Protein AF-A0A6S8Z8V6-F1 (afdb_monomer_lite)

Organism: NCBI:txid49249

Secondary structure (DSSP, 8-state):
-HHHHHHHS----EEE-SHHHHHHHHHHHHHTTSPPEEEEE---SS--HHHHHHHHHTBTTBEEEEE---GGGHHHHHHTT--SSSEEEEEEE--STT-TTSEEEEE--SSS--HHHHHHHHHHHS-SS---PPPPS-SHHHHHHHHHHHHHHTTS--

Foldseek 3Di:
DVVVVLVPQDAQEAEDQAPVSVVVLQVVCVQQVQAKEKEWEAQDPDDGSLNSVVCVVQPQFHHHYYYYPDPRCVVVCVVLVNDDPGWMKIWGADPDPPRGRPTDIDTDPDDDDDNVSCCVVVVVRTHPDGGDPPPDPPPVVVVVVVVVVVVVVVVPPD

Structure (mmCIF, N/CA/C/O backbone):
data_AF-A0A6S8Z8V6-F1
#
_entry.id   AF-A0A6S8Z8V6-F1
#
loop_
_atom_site.group_PDB
_atom_site.id
_atom_site.type_symbol
_atom_site.label_atom_id
_atom_site.label_alt_id
_atom_site.label_comp_id
_atom_site.label_asym_id
_atom_site.label_entity_id
_atom_site.label_seq_id
_atom_site.pdbx_PDB_ins_code
_atom_site.Cartn_x
_atom_site.Cartn_y
_atom_site.Cartn_z
_atom_site.occupancy
_atom_site.B_iso_or_equiv
_atom_site.auth_seq_id
_atom_site.auth_comp_id
_atom_site.auth_asym_id
_atom_site.auth_atom_id
_atom_site.pdbx_PDB_model_num
ATOM 1 N N . MET A 1 1 ? 5.265 -11.813 24.047 1.00 72.31 1 MET A N 1
ATOM 2 C CA . MET A 1 1 ? 6.311 -11.996 23.014 1.00 72.31 1 MET A CA 1
ATOM 3 C C . MET A 1 1 ? 5.856 -11.583 21.608 1.00 72.31 1 MET A C 1
ATOM 5 O O . MET A 1 1 ? 6.545 -10.786 20.994 1.00 72.31 1 MET A O 1
ATOM 9 N N . LYS A 1 2 ? 4.682 -12.016 21.110 1.00 82.50 2 LYS A N 1
ATOM 10 C CA . LYS A 1 2 ? 4.209 -11.702 19.740 1.00 82.50 2 LYS A CA 1
ATOM 11 C C . LYS A 1 2 ? 4.164 -10.204 19.367 1.00 82.50 2 LYS A C 1
ATOM 13 O O . LYS A 1 2 ? 4.670 -9.834 18.319 1.00 82.50 2 LYS A O 1
ATOM 18 N N . ARG A 1 3 ? 3.611 -9.337 20.230 1.00 83.12 3 ARG A N 1
ATOM 19 C CA . ARG A 1 3 ? 3.516 -7.882 19.960 1.00 83.12 3 ARG A CA 1
ATOM 20 C C . ARG A 1 3 ? 4.878 -7.207 19.777 1.00 83.12 3 ARG A C 1
ATOM 22 O O . ARG A 1 3 ? 5.010 -6.354 18.915 1.00 83.12 3 ARG A O 1
ATOM 29 N N . PHE A 1 4 ? 5.871 -7.625 20.560 1.00 89.25 4 PHE A N 1
ATOM 30 C CA . PHE A 1 4 ? 7.230 -7.097 20.464 1.00 89.25 4 PHE A CA 1
ATOM 31 C C . PHE A 1 4 ? 7.830 -7.382 19.082 1.00 89.25 4 PHE A C 1
ATOM 33 O O . PHE A 1 4 ? 8.339 -6.479 18.433 1.00 89.25 4 PHE A O 1
ATOM 40 N N . LEU A 1 5 ? 7.680 -8.615 18.587 1.00 87.81 5 LEU A N 1
ATOM 41 C CA . LEU A 1 5 ? 8.146 -8.989 17.249 1.00 87.81 5 LEU A CA 1
ATOM 42 C C . LEU A 1 5 ? 7.403 -8.222 16.146 1.00 87.81 5 LEU A C 1
ATOM 44 O O . LEU A 1 5 ? 8.035 -7.738 15.213 1.00 87.81 5 LEU A O 1
ATOM 48 N N . ASP A 1 6 ? 6.082 -8.056 16.280 1.00 87.00 6 ASP A N 1
ATOM 49 C CA . ASP A 1 6 ? 5.261 -7.296 15.326 1.00 87.00 6 ASP A CA 1
ATOM 50 C C . ASP A 1 6 ? 5.710 -5.817 15.217 1.00 87.00 6 ASP A C 1
ATOM 52 O O . ASP A 1 6 ? 5.606 -5.204 14.151 1.00 87.00 6 ASP A O 1
ATOM 56 N N . GLU A 1 7 ? 6.219 -5.224 16.301 1.00 88.62 7 GLU A N 1
ATOM 57 C CA . GLU A 1 7 ? 6.737 -3.848 16.329 1.00 88.62 7 GLU A CA 1
ATOM 58 C C . GLU A 1 7 ? 8.132 -3.721 15.710 1.00 88.62 7 GLU A C 1
ATOM 60 O O . GLU A 1 7 ? 8.395 -2.723 15.045 1.00 88.62 7 GLU A O 1
ATOM 65 N N . GLN A 1 8 ? 8.976 -4.747 15.845 1.00 92.06 8 GLN A N 1
ATOM 66 C CA . GLN A 1 8 ? 10.317 -4.787 15.248 1.00 92.06 8 GLN A CA 1
ATOM 67 C C . GLN A 1 8 ? 10.313 -5.098 13.742 1.00 92.06 8 GLN A C 1
ATOM 69 O O . GLN A 1 8 ? 11.349 -4.997 13.088 1.00 92.06 8 GLN A O 1
ATOM 74 N N . MET A 1 9 ? 9.164 -5.472 13.167 1.00 92.69 9 MET A N 1
ATOM 75 C CA . MET A 1 9 ? 9.061 -5.681 11.724 1.00 92.69 9 MET A CA 1
ATOM 76 C C . MET A 1 9 ? 9.307 -4.371 10.961 1.00 92.69 9 MET A C 1
ATOM 78 O O . MET A 1 9 ? 8.619 -3.378 11.237 1.00 92.69 9 MET A O 1
ATOM 82 N N . PRO A 1 10 ? 10.200 -4.373 9.953 1.00 93.69 10 PRO A N 1
ATOM 83 C CA . PRO A 1 10 ? 10.376 -3.218 9.090 1.00 93.69 10 PRO A CA 1
ATOM 84 C C . PRO A 1 10 ? 9.069 -2.894 8.361 1.00 93.69 10 PRO A C 1
ATOM 86 O O . PRO A 1 10 ? 8.268 -3.773 8.034 1.00 93.69 10 PRO A O 1
ATOM 89 N N . SER A 1 11 ? 8.856 -1.606 8.115 1.00 92.81 11 SER A N 1
ATOM 90 C CA . SER A 1 11 ? 7.707 -1.093 7.379 1.00 92.81 11 SER A CA 1
ATOM 91 C C . SER A 1 11 ? 8.194 -0.094 6.343 1.00 92.81 11 SER A C 1
ATOM 93 O O . SER A 1 11 ? 8.925 0.838 6.676 1.00 92.81 11 SER A O 1
ATOM 95 N N . PHE A 1 12 ? 7.771 -0.282 5.096 1.00 95.88 12 PHE A N 1
ATOM 96 C CA . PHE A 1 12 ? 8.029 0.648 3.991 1.00 95.88 12 PHE A CA 1
ATOM 97 C C . PHE A 1 12 ? 6.733 1.308 3.510 1.00 95.88 12 PHE A C 1
ATOM 99 O O . PHE A 1 12 ? 6.598 1.649 2.339 1.00 95.88 12 PHE A O 1
ATOM 106 N N . ILE A 1 13 ? 5.767 1.425 4.420 1.00 96.56 13 ILE A N 1
ATOM 107 C CA . ILE A 1 13 ? 4.417 1.910 4.148 1.00 96.56 13 ILE A CA 1
ATOM 108 C C . ILE A 1 13 ? 4.360 3.392 4.470 1.00 96.56 13 ILE A C 1
ATOM 110 O O . ILE A 1 13 ? 4.781 3.815 5.548 1.00 96.56 13 ILE A O 1
ATOM 114 N N . GLU A 1 14 ? 3.802 4.168 3.553 1.00 96.38 14 GLU A N 1
ATOM 115 C CA . GLU A 1 14 ? 3.521 5.581 3.784 1.00 96.38 14 GLU A CA 1
ATOM 116 C C . GLU A 1 14 ? 2.093 5.781 4.285 1.00 96.38 14 GLU A C 1
ATOM 118 O O . GLU A 1 14 ? 1.214 4.951 4.075 1.00 96.38 14 GLU A O 1
ATOM 123 N N . THR A 1 15 ? 1.840 6.884 4.978 1.00 96.75 15 THR A N 1
ATOM 124 C CA . THR A 1 15 ? 0.486 7.252 5.400 1.00 96.75 15 THR A CA 1
ATOM 125 C C . THR A 1 15 ? 0.078 8.522 4.684 1.00 96.75 15 THR A C 1
ATOM 127 O O . THR A 1 15 ? 0.758 9.535 4.817 1.00 96.75 15 THR A O 1
ATOM 130 N N . ILE A 1 16 ? -1.054 8.483 3.987 1.00 97.44 16 ILE A N 1
ATOM 131 C CA . ILE A 1 16 ? -1.615 9.652 3.309 1.00 97.44 16 ILE A CA 1
ATOM 132 C C . ILE A 1 16 ? -2.538 10.395 4.279 1.00 97.44 16 ILE A C 1
ATOM 134 O O . ILE A 1 16 ? -3.479 9.806 4.822 1.00 97.44 16 ILE A O 1
ATOM 138 N N . ARG A 1 17 ? -2.271 11.685 4.520 1.00 95.38 17 ARG A N 1
ATOM 139 C CA . ARG A 1 17 ? -3.066 12.541 5.423 1.00 95.38 17 ARG A CA 1
ATOM 140 C C . ARG A 1 17 ? -3.813 13.665 4.703 1.00 95.38 17 ARG A C 1
ATOM 142 O O . ARG A 1 17 ? -4.454 14.487 5.362 1.00 95.38 17 ARG A O 1
ATOM 149 N N . GLY A 1 18 ? -3.756 13.692 3.376 1.00 95.06 18 GLY A N 1
ATOM 150 C CA . GLY A 1 18 ? -4.520 14.598 2.532 1.00 95.06 18 GLY A CA 1
ATOM 151 C C . GLY A 1 18 ? -4.064 14.541 1.078 1.00 95.06 18 GLY A C 1
ATOM 152 O O . GLY A 1 18 ? -3.164 13.782 0.713 1.00 95.06 18 GLY A O 1
ATOM 153 N N . THR A 1 19 ? -4.684 15.360 0.233 1.00 94.62 19 THR A N 1
ATOM 154 C CA . THR A 1 19 ? -4.439 15.370 -1.219 1.00 94.62 19 THR A CA 1
ATOM 155 C C . THR A 1 19 ? -2.994 15.713 -1.581 1.00 94.62 19 THR A C 1
ATOM 157 O O . THR A 1 19 ? -2.430 15.100 -2.481 1.00 94.62 19 THR A O 1
ATOM 160 N N . LYS A 1 20 ? -2.350 16.613 -0.830 1.00 96.19 20 LYS A N 1
ATOM 161 C CA . LYS A 1 20 ? -0.925 16.954 -1.006 1.00 96.19 20 LYS A CA 1
ATOM 162 C C . LYS A 1 20 ? 0.004 15.750 -0.820 1.00 96.19 20 LYS A C 1
ATOM 164 O O . LYS A 1 20 ? 0.950 15.574 -1.590 1.00 96.19 20 LYS A O 1
ATOM 169 N N . ASP A 1 21 ? -0.285 14.909 0.169 1.00 97.06 21 ASP A N 1
ATOM 170 C CA . ASP A 1 21 ? 0.500 13.701 0.431 1.00 97.06 21 ASP A CA 1
ATOM 171 C C . ASP A 1 21 ? 0.306 12.691 -0.703 1.00 97.06 21 ASP A C 1
ATOM 173 O O . ASP A 1 21 ? 1.271 12.074 -1.140 1.00 97.06 21 ASP A O 1
ATOM 177 N N . LEU A 1 22 ? -0.915 12.572 -1.240 1.00 96.38 22 LEU A N 1
ATOM 178 C CA . LEU A 1 22 ? -1.203 11.717 -2.396 1.00 96.38 22 LEU A CA 1
ATOM 179 C C . LEU A 1 22 ? -0.446 12.168 -3.657 1.00 96.38 22 LEU A C 1
ATOM 181 O O . LEU A 1 22 ? 0.046 11.327 -4.416 1.00 96.38 22 LEU A O 1
ATOM 185 N N . THR A 1 23 ? -0.326 13.479 -3.878 1.00 96.19 23 THR A N 1
ATOM 186 C CA . THR A 1 23 ? 0.477 14.030 -4.979 1.00 96.19 23 THR A CA 1
ATOM 187 C C . THR A 1 23 ? 1.955 13.704 -4.786 1.00 96.19 23 THR A C 1
ATOM 189 O O . THR A 1 23 ? 2.572 13.125 -5.675 1.00 96.19 23 THR A O 1
ATOM 192 N N . THR A 1 24 ? 2.499 13.963 -3.594 1.00 97.25 24 THR A N 1
ATOM 193 C CA . THR A 1 24 ? 3.898 13.640 -3.252 1.00 97.25 24 THR A CA 1
ATOM 194 C C . THR A 1 24 ? 4.192 12.146 -3.422 1.00 97.25 24 THR A C 1
ATOM 196 O O . THR A 1 24 ? 5.226 11.754 -3.964 1.00 97.25 24 THR A O 1
ATOM 199 N N . PHE A 1 25 ? 3.258 11.300 -2.990 1.00 96.94 25 PHE A N 1
ATOM 200 C CA . PHE A 1 25 ? 3.321 9.851 -3.142 1.00 96.94 25 PHE A CA 1
ATOM 201 C C . PHE A 1 25 ? 3.349 9.432 -4.617 1.00 96.94 25 PHE A C 1
ATOM 203 O O . PHE A 1 25 ? 4.129 8.564 -5.009 1.00 96.94 25 PHE A O 1
ATOM 210 N N . THR A 1 26 ? 2.549 10.095 -5.453 1.00 95.31 26 THR A N 1
ATOM 211 C CA . THR A 1 26 ? 2.534 9.869 -6.902 1.00 95.31 26 THR A CA 1
ATOM 212 C C . THR A 1 26 ? 3.855 10.270 -7.549 1.00 95.31 26 THR A C 1
ATOM 214 O O . THR A 1 26 ? 4.470 9.459 -8.234 1.00 95.31 26 THR A O 1
ATOM 217 N N . GLU A 1 27 ? 4.361 11.468 -7.264 1.00 95.38 27 GLU A N 1
ATOM 218 C CA . GLU A 1 27 ? 5.655 11.933 -7.780 1.00 95.38 27 GLU A CA 1
ATOM 219 C C . GLU A 1 27 ? 6.815 11.022 -7.360 1.00 95.38 27 GLU A C 1
ATOM 221 O O . GLU A 1 27 ? 7.763 10.796 -8.118 1.00 95.38 27 GLU A O 1
ATOM 226 N N . LYS A 1 28 ? 6.757 10.478 -6.139 1.00 94.88 28 LYS A N 1
ATOM 227 C CA . LYS A 1 28 ? 7.746 9.520 -5.649 1.00 94.88 28 LYS A CA 1
ATOM 228 C C . LYS A 1 28 ? 7.712 8.216 -6.441 1.00 94.88 28 LYS A C 1
ATOM 230 O O . LYS A 1 28 ? 8.779 7.653 -6.688 1.00 94.88 28 LYS A O 1
ATOM 235 N N . ALA A 1 29 ? 6.536 7.731 -6.825 1.00 93.69 29 ALA A N 1
ATOM 236 C CA . ALA A 1 29 ? 6.417 6.540 -7.657 1.00 93.69 29 ALA A CA 1
ATOM 237 C C . ALA A 1 29 ? 7.060 6.759 -9.036 1.00 93.69 29 ALA A C 1
ATOM 239 O O . ALA A 1 29 ? 7.882 5.944 -9.454 1.00 93.69 29 ALA A O 1
ATOM 240 N N . GLU A 1 30 ? 6.783 7.900 -9.675 1.00 92.12 30 GLU A N 1
ATOM 241 C CA . GLU A 1 30 ? 7.355 8.272 -10.978 1.00 92.12 30 GLU A CA 1
ATOM 242 C C . GLU A 1 30 ? 8.885 8.388 -10.921 1.00 92.12 30 GLU A C 1
ATOM 244 O O . GLU A 1 30 ? 9.604 7.780 -11.715 1.00 92.12 30 GLU A O 1
ATOM 249 N N . ARG A 1 31 ? 9.414 9.080 -9.903 1.00 91.25 31 ARG A N 1
ATOM 250 C CA . ARG A 1 31 ? 10.866 9.236 -9.691 1.00 91.25 31 ARG A CA 1
ATOM 251 C C . ARG A 1 31 ? 11.594 7.905 -9.499 1.00 91.25 31 ARG A C 1
ATOM 253 O O . ARG A 1 31 ? 12.788 7.804 -9.781 1.00 91.25 31 ARG A O 1
ATOM 260 N N . ASN A 1 32 ? 10.893 6.900 -8.985 1.00 89.69 32 ASN A N 1
ATOM 261 C CA . ASN A 1 32 ? 11.444 5.580 -8.713 1.00 89.69 32 ASN A CA 1
ATOM 262 C C . ASN A 1 32 ? 11.112 4.572 -9.823 1.00 89.69 32 ASN A C 1
ATOM 264 O O . ASN A 1 32 ? 10.892 3.404 -9.530 1.00 89.69 32 ASN A O 1
ATOM 268 N N . GLY A 1 33 ? 11.108 5.014 -11.083 1.00 85.50 33 GLY A N 1
ATOM 269 C CA . GLY A 1 33 ? 10.921 4.127 -12.231 1.00 85.50 33 GLY A CA 1
ATOM 270 C C . GLY A 1 33 ? 9.463 3.754 -12.464 1.00 85.50 33 GLY A C 1
ATOM 271 O O . GLY A 1 33 ? 9.184 2.596 -12.753 1.00 85.50 33 GLY A O 1
ATOM 272 N N . ALA A 1 34 ? 8.554 4.721 -12.296 1.00 90.44 34 ALA A N 1
ATOM 273 C CA . ALA A 1 34 ? 7.114 4.543 -12.495 1.00 90.44 34 ALA A CA 1
ATOM 274 C C . ALA A 1 34 ? 6.545 3.331 -11.728 1.00 90.44 34 ALA A C 1
ATOM 276 O O . ALA A 1 34 ? 5.865 2.472 -12.290 1.00 90.44 34 ALA A O 1
ATOM 277 N N . LEU A 1 35 ? 6.840 3.249 -10.423 1.00 94.62 35 LEU A N 1
ATOM 278 C CA . LEU A 1 35 ? 6.366 2.137 -9.596 1.00 94.62 35 LEU A CA 1
ATOM 279 C C . LEU A 1 35 ? 4.828 2.072 -9.578 1.00 94.62 35 LEU A C 1
ATOM 281 O O . LEU A 1 35 ? 4.177 3.092 -9.332 1.00 94.62 35 LEU A O 1
ATOM 285 N N . PRO A 1 36 ? 4.237 0.872 -9.697 1.00 97.00 36 PRO A N 1
ATOM 286 C CA . PRO A 1 36 ? 2.843 0.647 -9.349 1.00 97.00 36 PRO A CA 1
ATOM 287 C C . PRO A 1 36 ? 2.568 1.112 -7.917 1.00 97.00 36 PRO A C 1
ATOM 289 O O . PRO A 1 36 ? 3.293 0.777 -6.974 1.00 97.00 36 PRO A O 1
ATOM 292 N N . ARG A 1 37 ? 1.516 1.905 -7.754 1.00 97.50 37 ARG A N 1
ATOM 293 C CA . ARG A 1 37 ? 1.085 2.487 -6.482 1.00 97.50 37 ARG A CA 1
ATOM 294 C C . ARG A 1 37 ? -0.030 1.643 -5.899 1.00 97.50 37 ARG A C 1
ATOM 296 O O . ARG A 1 37 ? -0.950 1.266 -6.610 1.00 97.50 37 ARG A O 1
ATOM 303 N N . VAL A 1 38 ? 0.013 1.391 -4.602 1.00 98.25 38 VAL A N 1
ATOM 304 C CA . VAL A 1 38 ? -1.019 0.638 -3.893 1.00 98.25 38 VAL A CA 1
ATOM 305 C C . VAL A 1 38 ? -1.528 1.477 -2.738 1.00 98.25 38 VAL A C 1
ATOM 307 O O . VAL A 1 38 ? -0.751 1.902 -1.884 1.00 98.25 38 VAL A O 1
ATOM 310 N N . LEU A 1 39 ? -2.837 1.702 -2.711 1.00 98.25 39 LEU A N 1
ATOM 311 C CA . LEU A 1 39 ? -3.535 2.392 -1.636 1.00 98.25 39 LEU A CA 1
ATOM 312 C C . LEU A 1 39 ? -4.375 1.376 -0.865 1.00 98.25 39 LEU A C 1
ATOM 314 O O . LEU A 1 39 ? -5.288 0.762 -1.418 1.00 98.25 39 LEU A O 1
ATOM 318 N N . LEU A 1 40 ? -4.062 1.202 0.416 1.00 98.06 40 LEU A N 1
ATOM 319 C CA . LEU A 1 40 ? -4.858 0.429 1.360 1.00 98.06 40 LEU A CA 1
ATOM 320 C C . LEU A 1 40 ? -5.698 1.387 2.204 1.00 98.06 40 LEU A C 1
ATOM 322 O O . LEU A 1 40 ? -5.189 2.065 3.096 1.00 98.06 40 LEU A O 1
ATOM 326 N N . PHE A 1 41 ? -6.999 1.403 1.960 1.00 97.88 41 PHE A N 1
ATOM 327 C CA . PHE A 1 41 ? -7.961 2.114 2.783 1.00 97.88 41 PHE A CA 1
ATOM 328 C C . PHE A 1 41 ? -8.333 1.235 3.976 1.00 97.88 41 PHE A C 1
ATOM 330 O O . PHE A 1 41 ? -8.810 0.110 3.812 1.00 97.88 41 PHE A O 1
ATOM 337 N N . THR A 1 42 ? -8.101 1.719 5.195 1.00 96.81 42 THR A N 1
ATOM 338 C CA . THR A 1 42 ? -8.294 0.922 6.414 1.00 96.81 42 THR A CA 1
ATOM 339 C C . THR A 1 42 ? -8.724 1.785 7.595 1.00 96.81 42 THR A C 1
ATOM 341 O O . THR A 1 42 ? -8.272 2.913 7.764 1.00 96.81 42 THR A O 1
ATOM 344 N N . SER A 1 43 ? -9.584 1.238 8.454 1.00 95.44 43 SER A N 1
ATOM 345 C CA . SER A 1 43 ? -9.993 1.854 9.725 1.00 95.44 43 SER A CA 1
ATOM 346 C C . SER A 1 43 ? -9.101 1.449 10.906 1.00 95.44 43 SER A C 1
ATOM 348 O O . SER A 1 43 ? -9.249 1.968 12.013 1.00 95.44 43 SER A O 1
ATOM 350 N N . LYS A 1 44 ? -8.165 0.511 10.707 1.00 93.69 44 LYS A N 1
ATOM 351 C CA . LYS A 1 44 ? -7.306 -0.004 11.783 1.00 93.69 44 LYS A CA 1
ATOM 352 C C . LYS A 1 44 ? -6.220 1.001 12.139 1.00 93.69 44 LYS A C 1
ATOM 354 O O . LYS A 1 44 ? -5.290 1.156 11.372 1.00 93.69 44 LYS A O 1
ATOM 359 N N . ALA A 1 45 ? -6.244 1.560 13.346 1.00 88.31 45 ALA A N 1
ATOM 360 C CA . ALA A 1 45 ? -5.271 2.567 13.798 1.00 88.31 45 ALA A CA 1
ATOM 361 C C . ALA A 1 45 ? -3.784 2.154 13.731 1.00 88.31 45 ALA A C 1
ATOM 363 O O . ALA A 1 45 ? -2.905 3.008 13.797 1.00 88.31 45 ALA A O 1
ATOM 364 N N . LYS A 1 46 ? -3.492 0.850 13.659 1.00 90.50 46 LYS A N 1
ATOM 365 C CA . LYS A 1 46 ? -2.136 0.320 13.510 1.00 90.50 46 LYS A CA 1
ATOM 366 C C . LYS A 1 46 ? -2.039 -0.495 12.229 1.00 90.50 46 LYS A C 1
ATOM 368 O O . LYS A 1 46 ? -2.863 -1.382 11.992 1.00 90.50 46 LYS A O 1
ATOM 373 N N . THR A 1 47 ? -0.962 -0.264 11.491 1.00 92.94 47 THR A N 1
ATOM 374 C CA . THR A 1 47 ? -0.544 -1.084 10.358 1.00 92.94 47 THR A CA 1
ATOM 375 C C . THR A 1 47 ? -0.401 -2.545 10.780 1.00 92.94 47 THR A C 1
ATOM 377 O O . THR A 1 47 ? 0.307 -2.873 11.739 1.00 92.94 47 THR A O 1
ATOM 380 N N . SER A 1 48 ? -1.079 -3.441 10.065 1.00 93.19 48 SER A N 1
ATOM 381 C CA . SER A 1 48 ? -1.073 -4.867 10.395 1.00 93.19 48 SER A CA 1
ATOM 382 C C . SER A 1 48 ? 0.264 -5.532 10.047 1.00 93.19 48 SER A C 1
ATOM 384 O O . SER A 1 48 ? 0.929 -5.126 9.094 1.00 93.19 48 SER A O 1
ATOM 386 N N . SER A 1 49 ? 0.641 -6.603 10.758 1.00 94.81 49 SER A N 1
ATOM 387 C CA . SER A 1 49 ? 1.850 -7.385 10.434 1.00 94.81 49 SER A CA 1
ATOM 388 C C . SER A 1 49 ? 1.824 -7.915 8.997 1.00 94.81 49 SER A C 1
ATOM 390 O O . SER A 1 49 ? 2.861 -7.985 8.345 1.00 94.81 49 SER A O 1
ATOM 392 N N . LEU A 1 50 ? 0.632 -8.232 8.475 1.00 94.44 50 LEU A N 1
ATOM 393 C CA . LEU A 1 50 ? 0.454 -8.639 7.084 1.00 94.44 50 LEU A CA 1
ATOM 394 C C . LEU A 1 50 ? 0.771 -7.494 6.113 1.00 94.44 50 LEU A C 1
ATOM 396 O O . LEU A 1 50 ? 1.495 -7.707 5.146 1.00 94.44 50 LEU A O 1
ATOM 400 N N . THR A 1 51 ? 0.291 -6.278 6.385 1.00 95.31 51 THR A N 1
ATOM 401 C CA . THR A 1 51 ? 0.609 -5.104 5.559 1.00 95.31 51 THR A CA 1
ATOM 402 C C . THR A 1 51 ? 2.116 -4.831 5.572 1.00 95.31 51 THR A C 1
ATOM 404 O O . THR A 1 51 ? 2.713 -4.633 4.516 1.00 95.31 51 THR A O 1
ATOM 407 N N . LYS A 1 52 ? 2.761 -4.897 6.749 1.00 96.12 52 LYS A N 1
ATOM 408 C CA . LYS A 1 52 ? 4.223 -4.741 6.876 1.00 96.12 52 LYS A CA 1
ATOM 409 C C . LYS A 1 52 ? 4.983 -5.790 6.066 1.00 96.12 52 LYS A C 1
ATOM 411 O O . LYS A 1 52 ? 5.909 -5.445 5.331 1.00 96.12 52 LYS A O 1
ATOM 416 N N . PHE A 1 53 ? 4.556 -7.050 6.155 1.00 96.25 53 PHE A N 1
ATOM 417 C CA . PHE A 1 53 ? 5.101 -8.143 5.354 1.00 96.25 53 PHE A CA 1
ATOM 418 C C . PHE A 1 53 ? 4.994 -7.837 3.852 1.00 96.25 53 PHE A C 1
ATOM 420 O O . PHE A 1 53 ? 6.009 -7.866 3.165 1.00 96.25 53 PHE A O 1
ATOM 427 N N . ILE A 1 54 ? 3.813 -7.439 3.366 1.00 96.69 54 ILE A N 1
ATOM 428 C CA . ILE A 1 54 ? 3.592 -7.063 1.958 1.00 96.69 54 ILE A CA 1
ATOM 429 C C . ILE A 1 54 ? 4.531 -5.926 1.531 1.00 96.69 54 ILE A C 1
ATOM 431 O O . ILE A 1 54 ? 5.130 -5.989 0.460 1.00 96.69 54 ILE A O 1
ATOM 435 N N . SER A 1 55 ? 4.712 -4.908 2.378 1.00 96.44 55 SER A N 1
ATOM 436 C CA . SER A 1 55 ? 5.613 -3.787 2.075 1.00 96.44 55 SER A CA 1
ATOM 437 C C . SER A 1 55 ? 7.077 -4.201 1.924 1.00 96.44 55 SER A C 1
ATOM 439 O O . SER A 1 55 ? 7.834 -3.557 1.200 1.00 96.44 55 SER A O 1
ATOM 441 N N . THR A 1 56 ? 7.478 -5.273 2.610 1.00 96.12 56 THR A N 1
ATOM 442 C CA . THR A 1 56 ? 8.832 -5.824 2.527 1.00 96.12 56 THR A CA 1
ATOM 443 C C . THR A 1 56 ? 8.974 -6.727 1.306 1.00 96.12 56 THR A C 1
ATOM 445 O O . THR A 1 56 ? 9.945 -6.588 0.569 1.00 96.12 56 THR A O 1
ATOM 448 N N . GLU A 1 57 ? 7.989 -7.593 1.060 1.00 96.44 57 GLU A N 1
ATOM 449 C CA . GLU A 1 57 ? 7.968 -8.534 -0.066 1.00 96.44 57 GLU A CA 1
ATOM 450 C C . GLU A 1 57 ? 8.042 -7.817 -1.422 1.00 96.44 57 GLU A C 1
ATOM 452 O O . GLU A 1 57 ? 8.827 -8.178 -2.296 1.00 96.44 57 GLU A O 1
ATOM 457 N N . PHE A 1 58 ? 7.263 -6.747 -1.587 1.00 96.75 58 PHE A N 1
ATOM 458 C CA . PHE A 1 58 ? 7.213 -5.978 -2.832 1.00 96.75 58 PHE A CA 1
ATOM 459 C C . PHE A 1 58 ? 8.043 -4.696 -2.782 1.00 96.75 58 PHE A C 1
ATOM 461 O O . PHE A 1 58 ? 7.833 -3.767 -3.569 1.00 96.75 58 PHE A O 1
ATOM 468 N N . ARG A 1 59 ? 9.008 -4.621 -1.862 1.00 95.00 59 ARG A N 1
ATOM 469 C CA . ARG A 1 59 ? 9.885 -3.460 -1.744 1.00 95.00 59 ARG A CA 1
ATOM 470 C C . ARG A 1 59 ? 10.580 -3.198 -3.082 1.00 95.00 59 ARG A C 1
ATOM 472 O O . ARG A 1 59 ? 11.154 -4.107 -3.671 1.00 95.00 59 ARG A O 1
ATOM 479 N N . ARG A 1 60 ? 10.549 -1.938 -3.538 1.00 94.94 60 ARG A N 1
ATOM 480 C CA . ARG A 1 60 ? 11.085 -1.489 -4.845 1.00 94.94 60 ARG A CA 1
ATOM 481 C C . ARG A 1 60 ? 10.376 -2.060 -6.078 1.00 94.94 60 ARG A C 1
ATOM 483 O O . ARG A 1 60 ? 10.826 -1.807 -7.187 1.00 94.94 60 ARG A O 1
ATOM 490 N N . ARG A 1 61 ? 9.284 -2.801 -5.906 1.00 96.56 61 ARG A N 1
ATOM 491 C CA . ARG A 1 61 ? 8.448 -3.315 -7.003 1.00 96.56 61 ARG A CA 1
ATOM 492 C C . ARG A 1 61 ? 7.065 -2.678 -7.017 1.00 96.56 61 ARG A C 1
ATOM 494 O O . ARG A 1 61 ? 6.458 -2.586 -8.076 1.00 96.56 61 ARG A O 1
ATOM 501 N N . ILE A 1 62 ? 6.598 -2.232 -5.852 1.00 96.69 62 ILE A N 1
ATOM 502 C CA . ILE A 1 62 ? 5.428 -1.373 -5.670 1.00 96.69 62 ILE A CA 1
ATOM 503 C C . ILE A 1 62 ? 5.758 -0.279 -4.654 1.00 96.69 62 ILE A C 1
ATOM 505 O O . ILE A 1 62 ? 6.667 -0.427 -3.828 1.00 96.69 62 ILE A O 1
ATOM 509 N N . LEU A 1 63 ? 4.971 0.789 -4.672 1.00 97.25 63 LEU A N 1
ATOM 510 C CA . LEU A 1 63 ? 4.916 1.772 -3.601 1.00 97.25 63 LEU A CA 1
ATOM 511 C C . LEU A 1 63 ? 3.580 1.622 -2.864 1.00 97.25 63 LEU A C 1
ATOM 513 O O . LEU A 1 63 ? 2.527 1.701 -3.486 1.00 97.25 63 LEU A O 1
ATOM 517 N N . LEU A 1 64 ? 3.612 1.382 -1.551 1.00 98.00 64 LEU A N 1
ATOM 518 C CA . LEU A 1 64 ? 2.423 1.071 -0.748 1.00 98.00 64 LEU A CA 1
ATOM 519 C C . LEU A 1 64 ? 2.141 2.182 0.268 1.00 98.00 64 LEU A C 1
ATOM 521 O O . LEU A 1 64 ? 3.033 2.578 1.020 1.00 98.00 64 LEU A O 1
ATOM 525 N N . ALA A 1 65 ? 0.890 2.628 0.334 1.00 98.06 65 ALA A N 1
ATOM 526 C CA . ALA A 1 65 ? 0.424 3.561 1.348 1.00 98.06 65 ALA A CA 1
ATOM 527 C C . ALA A 1 65 ? -0.896 3.138 1.996 1.00 98.06 65 ALA A C 1
ATOM 529 O O . ALA A 1 65 ? -1.737 2.479 1.388 1.00 98.06 65 ALA A O 1
ATOM 530 N N . GLU A 1 66 ? -1.074 3.561 3.243 1.00 97.75 66 GLU A N 1
ATOM 531 C CA . GLU A 1 66 ? -2.318 3.459 3.995 1.00 97.75 66 GLU A CA 1
ATOM 532 C C . GLU A 1 66 ? -3.067 4.795 3.985 1.00 97.75 66 GLU A C 1
ATOM 534 O O . GLU A 1 66 ? -2.484 5.871 4.164 1.00 97.75 66 GLU A O 1
ATOM 539 N N . VAL A 1 67 ? -4.384 4.710 3.810 1.00 97.81 67 VAL A N 1
ATOM 540 C CA . VAL A 1 67 ? -5.310 5.841 3.852 1.00 97.81 67 VAL A CA 1
ATOM 541 C C . VAL A 1 67 ? -6.359 5.567 4.924 1.00 97.81 67 VAL A C 1
ATOM 543 O O . VAL A 1 67 ? -7.082 4.571 4.879 1.00 97.81 67 VAL A O 1
ATOM 546 N N . TYR A 1 68 ? -6.438 6.462 5.904 1.00 97.06 68 TYR A N 1
ATOM 547 C CA . TYR A 1 68 ? -7.393 6.369 7.008 1.00 97.06 68 TYR A CA 1
ATOM 548 C C . TYR A 1 68 ? -8.651 7.199 6.721 1.00 97.06 68 TYR A C 1
ATOM 550 O O . TYR A 1 68 ? -8.516 8.264 6.110 1.00 97.06 68 TYR A O 1
ATOM 558 N N . PRO A 1 69 ? -9.847 6.783 7.192 1.00 95.88 69 PRO A N 1
ATOM 559 C CA . PRO A 1 69 ? -11.103 7.508 6.988 1.00 95.88 69 PRO A CA 1
ATOM 560 C C . PRO A 1 69 ? -11.192 8.752 7.883 1.00 95.88 69 PRO A C 1
ATOM 562 O O . PRO A 1 69 ? -11.925 8.802 8.869 1.00 95.88 69 PRO A O 1
ATOM 565 N N . THR A 1 70 ? -10.398 9.769 7.559 1.00 95.56 70 THR A N 1
ATOM 566 C CA . THR A 1 70 ? -10.398 11.078 8.218 1.00 95.56 70 THR A CA 1
ATOM 567 C C . THR A 1 70 ? -11.100 12.115 7.344 1.00 95.56 70 THR A C 1
ATOM 569 O O . THR A 1 70 ? -11.224 11.950 6.131 1.00 95.56 70 THR A O 1
ATOM 572 N N . LYS A 1 71 ? -11.504 13.247 7.937 1.00 94.50 71 LYS A N 1
ATOM 573 C CA . LYS A 1 71 ? -12.094 14.369 7.182 1.00 94.50 71 LYS A CA 1
ATOM 574 C C . LYS A 1 71 ? -11.187 14.857 6.046 1.00 94.50 71 LYS A C 1
ATOM 576 O O . LYS A 1 71 ? -11.687 15.194 4.982 1.00 94.50 71 LYS A O 1
ATOM 581 N N . THR A 1 72 ? -9.871 14.867 6.262 1.00 95.06 72 THR A N 1
ATOM 582 C CA . THR A 1 72 ? -8.880 15.310 5.268 1.00 95.06 72 THR A CA 1
ATOM 583 C C . THR A 1 72 ? -8.703 14.331 4.111 1.00 95.06 72 THR A C 1
ATOM 585 O O . THR A 1 72 ? -8.327 14.744 3.020 1.00 95.06 72 THR A O 1
ATOM 588 N N . ASN A 1 73 ? -8.998 13.049 4.331 1.00 96.00 73 ASN A N 1
ATOM 589 C CA . ASN A 1 73 ? -8.885 12.000 3.323 1.00 96.00 73 ASN A CA 1
ATOM 590 C C . ASN A 1 73 ? -10.213 11.691 2.626 1.00 96.00 73 ASN A C 1
ATOM 592 O O . ASN A 1 73 ? -10.228 10.867 1.716 1.00 96.00 73 ASN A O 1
ATOM 596 N N . LYS A 1 74 ? -11.314 12.347 3.014 1.00 95.69 74 LYS A N 1
ATOM 597 C CA . LYS A 1 74 ? -12.632 12.116 2.416 1.00 95.69 74 LYS A CA 1
ATOM 598 C C . LYS A 1 74 ? -12.606 12.309 0.898 1.00 95.69 74 LYS A C 1
ATOM 600 O O . LYS A 1 74 ? -13.036 11.426 0.176 1.00 95.69 74 LYS A O 1
ATOM 605 N N . GLU A 1 75 ? -12.007 13.399 0.425 1.00 95.94 75 GLU A N 1
ATOM 606 C CA . GLU A 1 75 ? -11.873 13.678 -1.012 1.00 95.94 75 GLU A CA 1
ATOM 607 C C . GLU A 1 75 ? -11.117 12.564 -1.756 1.00 95.94 75 GLU A C 1
ATOM 609 O O . GLU A 1 75 ? -11.454 12.218 -2.884 1.00 95.94 75 GLU A O 1
ATOM 614 N N . ILE A 1 76 ? -10.121 11.951 -1.109 1.00 96.94 76 ILE A N 1
ATOM 615 C CA . ILE A 1 76 ? -9.368 10.827 -1.675 1.00 96.94 76 ILE A CA 1
ATOM 616 C C . ILE A 1 76 ? -10.248 9.578 -1.734 1.00 96.94 76 ILE A C 1
ATOM 618 O O . ILE A 1 76 ? -10.256 8.886 -2.745 1.00 96.94 76 ILE A O 1
ATOM 622 N N . MET A 1 77 ? -10.993 9.285 -0.669 1.00 96.88 77 MET A N 1
ATOM 623 C CA . MET A 1 77 ? -11.919 8.150 -0.649 1.00 96.88 77 MET A CA 1
ATOM 624 C C . MET A 1 77 ? -13.007 8.299 -1.714 1.00 96.88 77 MET A C 1
ATOM 626 O O . MET A 1 77 ? -13.246 7.352 -2.459 1.00 96.88 77 MET A O 1
ATOM 630 N N . ASP A 1 78 ? -13.586 9.494 -1.836 1.00 96.19 78 ASP A N 1
ATOM 631 C CA . ASP A 1 78 ? -14.596 9.826 -2.840 1.00 96.19 78 ASP A CA 1
ATOM 632 C C . ASP A 1 78 ? -14.011 9.683 -4.258 1.00 96.19 78 ASP A C 1
ATOM 634 O O . ASP A 1 78 ? -14.621 9.044 -5.114 1.00 96.19 78 ASP A O 1
ATOM 638 N N . LYS A 1 79 ? -12.782 10.174 -4.490 1.00 95.50 79 LYS A N 1
ATOM 639 C CA . LYS A 1 79 ? -12.066 10.035 -5.772 1.00 95.50 79 LYS A CA 1
ATOM 640 C C . LYS A 1 79 ? -11.906 8.578 -6.216 1.00 95.50 79 LYS A C 1
ATOM 642 O O . LYS A 1 79 ? -11.957 8.304 -7.411 1.00 95.50 79 LYS A O 1
ATOM 647 N N . PHE A 1 80 ? -11.687 7.660 -5.278 1.00 96.19 80 PHE A N 1
ATOM 648 C CA . PHE A 1 80 ? -11.520 6.232 -5.566 1.00 96.19 80 PHE A CA 1
ATOM 649 C C . PHE A 1 80 ? -12.805 5.409 -5.362 1.00 96.19 80 PHE A C 1
ATOM 651 O O . PHE A 1 80 ? -12.757 4.185 -5.467 1.00 96.19 80 PHE A O 1
ATOM 658 N N . GLY A 1 81 ? -13.946 6.046 -5.071 1.00 95.75 81 GLY A N 1
ATOM 659 C CA . GLY A 1 81 ? -15.225 5.360 -4.860 1.00 95.75 81 GLY A CA 1
ATOM 660 C C . GLY A 1 81 ? -15.222 4.396 -3.666 1.00 95.75 81 GLY A C 1
ATOM 661 O O . GLY A 1 81 ? -15.834 3.327 -3.723 1.00 95.75 81 GLY A O 1
ATOM 662 N N . ILE A 1 82 ? -14.492 4.729 -2.597 1.00 96.62 82 ILE A N 1
ATOM 663 C CA . ILE A 1 82 ? -14.351 3.871 -1.416 1.00 96.62 82 ILE A CA 1
ATOM 664 C C . ILE A 1 82 ? -15.432 4.195 -0.383 1.00 96.62 82 ILE A C 1
ATOM 666 O O . ILE A 1 82 ? -15.349 5.195 0.328 1.00 96.62 82 ILE A O 1
ATOM 670 N N . THR A 1 83 ? -16.412 3.302 -0.263 1.00 93.31 83 THR A N 1
ATOM 671 C CA . THR A 1 83 ? -17.482 3.344 0.749 1.00 93.31 83 THR A CA 1
ATOM 672 C C . THR A 1 83 ? -17.194 2.429 1.934 1.00 93.31 83 THR A C 1
ATOM 674 O O . THR A 1 83 ? -17.413 2.803 3.084 1.00 93.31 83 THR A O 1
ATOM 677 N N . ASP A 1 84 ? -16.654 1.246 1.646 1.00 93.81 84 ASP A N 1
ATOM 678 C CA . ASP A 1 84 ? -16.468 0.165 2.606 1.00 93.81 84 ASP A CA 1
ATOM 679 C C . ASP A 1 84 ? -14.991 -0.090 2.879 1.00 93.81 84 ASP A C 1
ATOM 681 O O . ASP A 1 84 ? -14.133 0.056 2.006 1.00 93.81 84 ASP A O 1
ATOM 685 N N . LEU A 1 85 ? -14.694 -0.477 4.119 1.00 94.44 85 LEU A N 1
ATOM 686 C CA . LEU A 1 85 ? -13.337 -0.726 4.586 1.00 94.44 85 LEU A CA 1
ATOM 687 C C . LEU A 1 85 ? -13.213 -2.145 5.154 1.00 94.44 85 LEU A C 1
ATOM 689 O O . LEU A 1 85 ? -14.098 -2.587 5.888 1.00 94.44 85 LEU A O 1
ATOM 693 N N . PRO A 1 86 ? -12.075 -2.826 4.941 1.00 95.94 86 PRO A N 1
ATOM 694 C CA . PRO A 1 86 ? -10.917 -2.381 4.161 1.00 95.94 86 PRO A CA 1
ATOM 695 C C . PRO A 1 86 ? -11.161 -2.413 2.642 1.00 95.94 86 PRO A C 1
ATOM 697 O O . PRO A 1 86 ? -11.892 -3.268 2.155 1.00 95.94 86 PRO A O 1
ATOM 700 N N . ALA A 1 87 ? -10.494 -1.518 1.910 1.00 97.38 87 ALA A N 1
ATOM 701 C CA . ALA A 1 87 ? -10.454 -1.519 0.446 1.00 97.38 87 ALA A CA 1
ATOM 702 C C . ALA A 1 87 ? -9.007 -1.375 -0.043 1.00 97.38 87 ALA A C 1
ATOM 704 O O . ALA A 1 87 ? -8.189 -0.721 0.604 1.00 97.38 87 ALA A O 1
ATOM 705 N N . MET A 1 88 ? -8.665 -1.991 -1.176 1.00 97.75 88 MET A N 1
ATOM 706 C CA 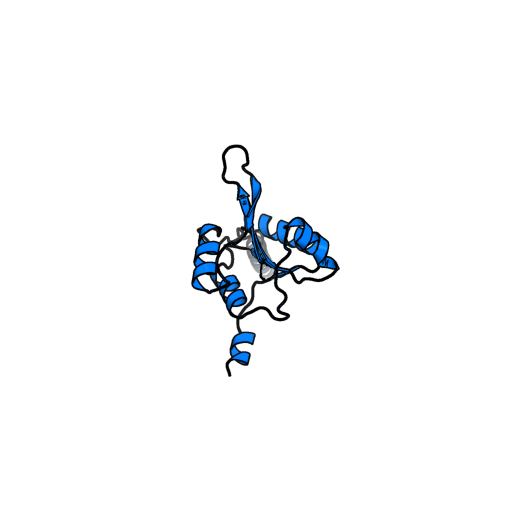. MET A 1 88 ? -7.334 -1.883 -1.775 1.00 97.75 88 MET A CA 1
ATOM 707 C C . MET A 1 88 ? -7.459 -1.542 -3.248 1.00 97.75 88 MET A C 1
ATOM 709 O O . MET A 1 88 ? -8.250 -2.148 -3.967 1.00 97.75 88 MET A O 1
ATOM 713 N N . VAL A 1 89 ? -6.654 -0.576 -3.672 1.00 98.00 89 VAL A N 1
ATOM 714 C CA . VAL A 1 89 ? -6.604 -0.093 -5.047 1.00 98.00 89 VAL A CA 1
ATOM 715 C C . VAL A 1 89 ? -5.155 -0.080 -5.504 1.00 98.00 89 VAL A C 1
ATOM 717 O O . VAL A 1 89 ? -4.276 0.381 -4.775 1.00 98.00 89 VAL A O 1
ATOM 720 N N . VAL A 1 90 ? -4.914 -0.582 -6.708 1.00 97.88 90 VAL A N 1
ATOM 721 C CA . VAL A 1 90 ? -3.639 -0.488 -7.412 1.00 97.88 90 VAL A CA 1
ATOM 722 C C . VAL A 1 90 ? -3.783 0.537 -8.524 1.00 97.88 90 VAL A C 1
ATOM 724 O O . VAL A 1 90 ? -4.769 0.531 -9.251 1.00 97.88 90 VAL A O 1
ATOM 727 N N . ILE A 1 91 ? -2.804 1.423 -8.649 1.00 96.81 91 ILE A N 1
ATOM 728 C CA . ILE A 1 91 ? -2.723 2.424 -9.705 1.00 96.81 91 ILE A CA 1
ATOM 729 C C . ILE A 1 91 ? -1.410 2.195 -10.439 1.00 96.81 91 ILE A C 1
ATOM 731 O O . ILE A 1 91 ? -0.331 2.334 -9.853 1.00 96.81 91 ILE A O 1
ATOM 735 N N . ARG A 1 92 ? -1.490 1.846 -11.716 1.00 94.06 92 ARG A N 1
ATOM 736 C CA . ARG A 1 92 ? -0.325 1.593 -12.571 1.00 94.06 92 ARG A CA 1
ATOM 737 C C . ARG A 1 92 ? -0.483 2.317 -13.899 1.00 94.06 92 ARG A C 1
ATOM 739 O O . ARG A 1 92 ? -1.549 2.844 -14.187 1.00 94.06 92 ARG A O 1
ATOM 746 N N . LYS A 1 93 ? 0.578 2.353 -14.696 1.00 90.88 93 LYS A N 1
ATOM 747 C CA . LYS A 1 93 ? 0.481 2.837 -16.072 1.00 90.88 93 LYS A CA 1
ATOM 748 C C . LYS A 1 93 ? -0.196 1.777 -16.935 1.00 90.88 93 LYS A C 1
ATOM 750 O O . LYS A 1 93 ? 0.121 0.598 -16.791 1.00 90.88 93 LYS A O 1
ATOM 755 N N . SER A 1 94 ? -1.130 2.202 -17.780 1.00 84.88 94 SER A N 1
ATOM 756 C CA . SER A 1 94 ? -1.738 1.336 -18.786 1.00 84.88 94 SER A CA 1
ATOM 757 C C . SER A 1 94 ? -0.677 0.908 -19.799 1.00 84.88 94 SER A C 1
ATOM 759 O O . SER A 1 94 ? 0.137 1.721 -20.244 1.00 84.88 94 SER A O 1
ATOM 761 N N . GLU A 1 95 ? -0.693 -0.381 -20.132 1.00 79.31 95 GLU A N 1
ATOM 762 C CA . GLU A 1 95 ? 0.120 -0.999 -21.189 1.00 79.31 95 GLU A CA 1
ATOM 763 C C . GLU A 1 95 ? -0.712 -1.221 -22.470 1.00 79.31 95 GLU A C 1
ATOM 765 O O . GLU A 1 95 ? -0.262 -1.901 -23.388 1.00 79.31 95 GLU A O 1
ATOM 770 N N . GLN A 1 96 ? -1.949 -0.709 -22.527 1.00 76.50 96 GLN A N 1
ATOM 771 C CA . GLN A 1 96 ? -2.825 -0.870 -23.689 1.00 76.50 96 GLN A CA 1
ATOM 772 C C . GLN A 1 96 ? -2.432 0.093 -24.818 1.00 76.50 96 GLN A C 1
ATOM 774 O O . GLN A 1 96 ? -2.205 1.284 -24.583 1.00 76.50 96 GLN A O 1
ATOM 779 N N . GLU A 1 97 ? -2.402 -0.417 -26.053 1.00 64.38 97 GLU A N 1
ATOM 780 C CA . GLU A 1 97 ? -2.146 0.381 -27.256 1.00 64.38 97 GLU A CA 1
ATOM 781 C C . GLU A 1 97 ? -3.156 1.541 -27.355 1.00 64.38 97 GLU A C 1
ATOM 783 O O . GLU A 1 97 ? -4.365 1.328 -27.416 1.00 64.38 97 GLU A O 1
ATOM 788 N N . GLY A 1 98 ? -2.653 2.781 -27.361 1.00 68.25 98 GLY A N 1
ATOM 789 C CA . GLY A 1 98 ? -3.464 4.007 -27.428 1.00 68.25 98 GLY A CA 1
ATOM 790 C C . GLY A 1 98 ? -3.724 4.705 -26.086 1.00 68.25 98 GLY A C 1
ATOM 791 O O . GLY A 1 98 ? -4.095 5.878 -26.088 1.00 68.25 98 GLY A O 1
ATOM 792 N N . GLU A 1 99 ? -3.457 4.043 -24.956 1.00 72.12 99 GLU A N 1
ATOM 793 C CA . GLU A 1 99 ? -3.571 4.613 -23.599 1.00 72.12 99 GLU A CA 1
ATOM 794 C C . GLU A 1 99 ? -2.246 4.562 -22.817 1.00 72.12 99 GLU A C 1
ATOM 796 O O . GLU A 1 99 ? -2.214 4.767 -21.598 1.00 72.12 99 GLU A O 1
ATOM 801 N N . GLU A 1 100 ? -1.135 4.309 -23.514 1.00 70.44 100 GLU A N 1
ATOM 802 C CA . GLU A 1 100 ? 0.197 4.227 -22.920 1.00 70.44 100 GLU A CA 1
ATOM 803 C C . GLU A 1 100 ? 0.510 5.465 -22.065 1.00 70.44 100 GLU A C 1
ATOM 805 O O . GLU A 1 100 ? 0.471 6.612 -22.516 1.00 70.44 100 GLU A O 1
ATOM 810 N N . GLY A 1 101 ? 0.826 5.222 -20.792 1.00 71.75 101 GLY A N 1
ATOM 811 C CA . GLY A 1 101 ? 1.177 6.273 -19.835 1.00 71.75 101 GLY A CA 1
ATOM 812 C C . GLY A 1 101 ? 0.002 6.875 -19.054 1.00 71.75 101 GLY A C 1
ATOM 813 O O . GLY A 1 101 ? 0.247 7.651 -18.120 1.00 71.75 101 GLY A O 1
ATOM 814 N N . MET A 1 102 ? -1.246 6.493 -19.353 1.00 84.31 102 MET A N 1
ATOM 815 C CA . MET A 1 102 ? -2.399 6.839 -18.515 1.00 84.31 102 MET A CA 1
ATOM 816 C C . MET A 1 102 ? -2.443 5.987 -17.243 1.00 84.31 102 MET A C 1
ATOM 818 O O . MET A 1 102 ? -1.951 4.859 -17.209 1.00 84.31 102 MET A O 1
ATOM 822 N N . ASP A 1 103 ? -3.010 6.542 -16.172 1.00 90.69 103 ASP A N 1
ATOM 823 C CA . ASP A 1 103 ? -3.166 5.836 -14.901 1.00 90.69 103 ASP A CA 1
ATOM 824 C C . ASP A 1 103 ? -4.378 4.890 -14.965 1.00 90.69 103 ASP A C 1
ATOM 826 O O . ASP A 1 103 ? -5.524 5.334 -14.985 1.00 90.69 103 ASP A O 1
ATOM 830 N N . GLU A 1 104 ? -4.123 3.584 -14.939 1.00 93.31 104 GLU A N 1
ATOM 831 C CA . GLU A 1 104 ? -5.128 2.532 -14.783 1.00 93.31 104 GLU A CA 1
ATOM 832 C C . GLU A 1 104 ? -5.352 2.258 -13.289 1.00 93.31 104 GLU A C 1
ATOM 834 O O . GLU A 1 104 ? -4.401 2.003 -12.540 1.00 93.31 104 GLU A O 1
ATOM 839 N N . VAL A 1 105 ? -6.613 2.298 -12.853 1.00 95.88 105 VAL A N 1
ATOM 840 C CA . VAL A 1 105 ? -7.021 2.064 -11.463 1.00 95.88 105 VAL A CA 1
ATOM 841 C C . VAL A 1 105 ? -7.705 0.702 -11.353 1.00 95.88 105 VAL A C 1
ATOM 843 O O . VAL A 1 105 ? -8.769 0.486 -11.923 1.00 95.88 105 VAL A O 1
ATOM 846 N N . ILE A 1 106 ? -7.117 -0.205 -10.575 1.00 96.62 106 ILE A N 1
ATOM 847 C CA . ILE A 1 106 ? -7.575 -1.587 -10.404 1.00 96.62 106 ILE A CA 1
ATOM 848 C C . ILE A 1 106 ? -7.931 -1.813 -8.937 1.00 96.62 106 ILE A C 1
ATOM 850 O O . ILE A 1 106 ? -7.072 -1.737 -8.054 1.00 96.62 106 ILE A O 1
ATOM 854 N N . ARG A 1 107 ? -9.201 -2.105 -8.655 1.00 97.00 107 ARG A N 1
ATOM 855 C CA . ARG A 1 107 ? -9.677 -2.421 -7.303 1.00 97.00 107 ARG A CA 1
ATOM 856 C C . ARG A 1 107 ? -9.521 -3.913 -7.010 1.00 97.00 107 ARG A C 1
ATOM 858 O O . ARG A 1 107 ? -9.741 -4.760 -7.869 1.00 97.00 107 ARG A O 1
ATOM 865 N N . TYR A 1 108 ? -9.129 -4.232 -5.781 1.00 97.12 108 TYR A N 1
ATOM 866 C CA . TYR A 1 108 ? -9.127 -5.606 -5.296 1.00 97.12 108 TYR A CA 1
ATOM 867 C C . TYR A 1 108 ? -10.551 -6.047 -4.937 1.00 97.12 108 TYR A C 1
ATOM 869 O O . TYR A 1 108 ? -11.141 -5.513 -4.000 1.00 97.12 108 TYR A O 1
ATOM 877 N N . GLU A 1 109 ? -11.052 -7.060 -5.642 1.00 94.75 109 GLU A N 1
ATOM 878 C CA . GLU A 1 109 ? -12.407 -7.617 -5.478 1.00 94.75 109 GLU A CA 1
ATOM 879 C C . GLU A 1 109 ? -12.416 -9.000 -4.797 1.00 94.75 109 GLU A C 1
ATOM 881 O O . GLU A 1 109 ? -13.410 -9.722 -4.820 1.00 94.75 109 GLU A O 1
ATOM 886 N N . GLY A 1 110 ? -11.292 -9.426 -4.213 1.00 90.62 110 GLY A N 1
ATO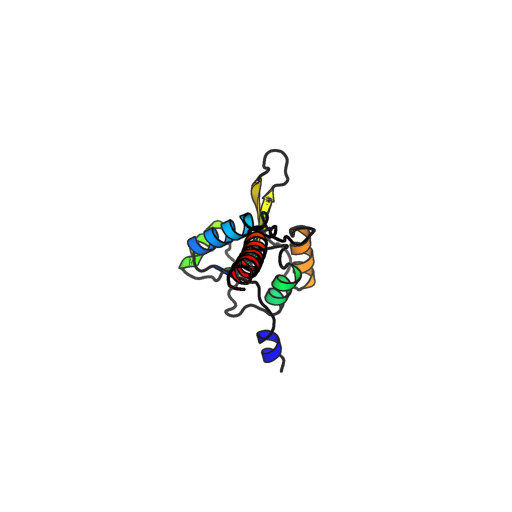M 887 C CA . GLY A 1 110 ? -11.212 -10.738 -3.575 1.00 90.62 110 GLY A CA 1
ATOM 888 C C . GLY A 1 110 ? -12.001 -10.816 -2.264 1.00 90.62 110 GLY A C 1
ATOM 889 O O . GLY A 1 110 ? -12.085 -9.855 -1.496 1.00 90.62 110 GLY A O 1
ATOM 890 N N . ASP A 1 111 ? -12.511 -12.008 -1.953 1.00 88.62 111 ASP A N 1
ATOM 891 C CA . ASP A 1 111 ? -13.206 -12.330 -0.706 1.00 88.62 111 ASP A CA 1
ATOM 892 C C . ASP A 1 111 ? -12.209 -12.377 0.472 1.00 88.62 111 ASP A C 1
ATOM 894 O O . ASP A 1 111 ? -11.681 -13.412 0.892 1.00 88.62 111 ASP A O 1
ATOM 898 N N . GLY A 1 112 ? -11.904 -11.192 0.995 1.00 89.81 112 GLY A N 1
ATOM 899 C CA . GLY A 1 112 ? -11.093 -10.987 2.187 1.00 89.81 112 GLY A CA 1
ATOM 900 C C . GLY A 1 112 ? -9.606 -10.730 1.936 1.00 89.81 112 GLY A C 1
ATOM 901 O O . GLY A 1 112 ? -9.056 -10.914 0.852 1.00 89.81 112 GLY A O 1
ATOM 902 N N . TYR A 1 113 ? -8.939 -10.304 3.008 1.00 93.06 113 TYR A N 1
ATOM 903 C CA . TYR A 1 113 ? -7.559 -9.807 3.014 1.00 93.06 113 TYR A CA 1
ATOM 904 C C . TYR A 1 113 ? -6.600 -10.841 3.612 1.00 93.06 113 TYR A C 1
ATOM 906 O O . TYR A 1 113 ? -5.953 -10.604 4.635 1.00 93.06 113 TYR A O 1
ATOM 914 N N . THR A 1 114 ? -6.547 -12.029 3.008 1.00 94.62 114 THR A N 1
ATOM 915 C CA . THR A 1 114 ? -5.622 -13.092 3.430 1.00 94.62 114 THR A CA 1
ATOM 916 C C . THR A 1 114 ? -4.275 -12.956 2.726 1.00 94.62 114 THR A C 1
ATOM 918 O O . THR A 1 114 ? -4.176 -12.386 1.641 1.00 94.62 114 THR A O 1
ATOM 921 N N . LYS A 1 115 ? -3.217 -13.509 3.333 1.00 94.88 115 LYS A N 1
ATOM 922 C CA . LYS A 1 115 ? -1.849 -13.421 2.800 1.00 94.88 115 LYS A CA 1
ATOM 923 C C . LYS A 1 115 ? -1.761 -13.866 1.340 1.00 94.88 115 LYS A C 1
ATOM 925 O O . LYS A 1 115 ? -1.253 -13.117 0.516 1.00 94.88 115 LYS A O 1
ATOM 930 N N . ASN A 1 116 ? -2.258 -15.061 1.029 1.00 95.88 116 ASN A N 1
ATOM 931 C CA . ASN A 1 116 ? -2.094 -15.649 -0.300 1.00 95.88 116 ASN A CA 1
ATOM 932 C C . ASN A 1 116 ? -2.827 -14.837 -1.368 1.00 95.88 116 ASN A C 1
ATOM 934 O O . ASN A 1 116 ? -2.246 -14.555 -2.405 1.00 95.88 116 ASN A O 1
ATOM 938 N N . LYS A 1 117 ? -4.057 -14.390 -1.088 1.00 96.12 117 LYS A N 1
ATOM 939 C CA . LYS A 1 117 ? -4.844 -13.621 -2.059 1.00 96.12 117 LYS A CA 1
ATOM 940 C C . LYS A 1 117 ? -4.209 -12.266 -2.362 1.00 96.12 117 LYS A C 1
ATOM 942 O O . LYS A 1 117 ? -4.077 -11.901 -3.526 1.00 96.12 117 LYS A O 1
ATOM 947 N N . LEU A 1 118 ? -3.744 -11.562 -1.325 1.00 96.38 118 LEU A N 1
ATOM 948 C CA . LEU A 1 118 ? -3.048 -10.287 -1.503 1.00 96.38 118 LEU A CA 1
ATOM 949 C C . LEU A 1 118 ? -1.712 -10.462 -2.226 1.00 96.38 118 LEU A C 1
ATOM 951 O O . LEU A 1 118 ? -1.380 -9.641 -3.073 1.00 96.38 118 LEU A O 1
ATOM 955 N N . LEU A 1 119 ? -0.961 -11.529 -1.934 1.00 96.19 119 LEU A N 1
ATOM 956 C CA . LEU A 1 119 ? 0.268 -11.837 -2.663 1.00 96.19 119 LEU A CA 1
ATOM 957 C C . LEU A 1 119 ? -0.008 -12.095 -4.143 1.00 96.19 119 LEU A C 1
ATOM 959 O O . LEU A 1 119 ? 0.640 -11.479 -4.981 1.00 96.19 119 LEU A O 1
ATOM 963 N N . THR A 1 120 ? -0.973 -12.958 -4.468 1.00 96.25 120 THR A N 1
ATOM 964 C CA . THR A 1 120 ? -1.331 -13.266 -5.857 1.00 96.25 120 THR A CA 1
ATOM 965 C C . THR A 1 120 ? -1.757 -12.005 -6.603 1.00 96.25 120 THR A C 1
ATOM 967 O O . THR A 1 120 ? -1.190 -11.704 -7.650 1.00 96.25 120 THR A O 1
ATOM 970 N N . PHE A 1 121 ? -2.674 -11.224 -6.030 1.00 97.50 121 PHE A N 1
ATOM 971 C CA . PHE A 1 121 ? -3.152 -9.984 -6.639 1.00 97.50 121 PHE A CA 1
ATOM 972 C C . PHE A 1 121 ? -2.022 -8.971 -6.860 1.00 97.50 121 PHE A C 1
ATOM 974 O O . PHE A 1 121 ? -1.806 -8.512 -7.976 1.00 97.50 121 PHE A O 1
ATOM 981 N N . LEU A 1 122 ? -1.241 -8.663 -5.822 1.00 97.00 122 LEU A N 1
ATOM 982 C CA . LEU A 1 122 ? -0.166 -7.676 -5.935 1.00 97.00 122 LEU A CA 1
ATOM 983 C C . LEU A 1 122 ? 0.969 -8.153 -6.839 1.00 97.00 122 LEU A C 1
ATOM 985 O O . LEU A 1 122 ? 1.561 -7.338 -7.536 1.00 97.00 122 LEU A O 1
ATOM 989 N N . SER A 1 123 ? 1.253 -9.457 -6.885 1.00 96.25 123 SER A N 1
ATOM 990 C CA . SER A 1 123 ? 2.282 -10.002 -7.775 1.00 96.25 123 SER A CA 1
ATOM 991 C C . SER A 1 123 ? 1.959 -9.807 -9.255 1.00 96.25 123 SER A C 1
ATOM 993 O O . SER A 1 123 ? 2.883 -9.599 -10.036 1.00 96.25 123 SER A O 1
ATOM 995 N N . ALA A 1 124 ? 0.673 -9.810 -9.622 1.00 95.50 124 ALA A N 1
ATOM 996 C CA . ALA A 1 124 ? 0.224 -9.584 -10.992 1.00 95.50 124 ALA A CA 1
ATOM 997 C C . ALA A 1 124 ? 0.399 -8.125 -11.445 1.00 95.50 124 ALA A C 1
ATOM 999 O O . ALA A 1 124 ? 0.511 -7.862 -12.639 1.00 95.50 124 ALA A O 1
ATOM 1000 N N . HIS A 1 125 ? 0.431 -7.182 -10.500 1.00 95.62 125 HIS A N 1
ATOM 1001 C CA . HIS A 1 125 ? 0.521 -5.749 -10.792 1.00 95.62 125 HIS A CA 1
ATOM 1002 C C . HIS A 1 125 ? 1.847 -5.110 -10.370 1.00 95.62 125 HIS A C 1
ATOM 1004 O O . HIS A 1 125 ? 2.075 -3.938 -10.654 1.00 95.62 125 HIS A O 1
ATOM 1010 N N . ALA A 1 126 ? 2.710 -5.845 -9.674 1.00 95.44 126 ALA A N 1
ATOM 1011 C CA . ALA A 1 126 ? 4.038 -5.392 -9.295 1.00 95.44 126 ALA A CA 1
ATOM 1012 C C . ALA A 1 126 ? 4.998 -5.443 -10.487 1.00 95.44 126 ALA A C 1
ATOM 1014 O O . ALA A 1 126 ? 4.849 -6.266 -11.391 1.00 95.44 126 ALA A O 1
ATOM 1015 N N . LEU A 1 127 ? 6.062 -4.635 -10.439 1.00 93.94 127 LEU A N 1
ATOM 1016 C CA . LEU A 1 127 ? 7.164 -4.795 -11.387 1.00 93.94 127 LEU A CA 1
ATOM 1017 C C . LEU A 1 127 ? 7.750 -6.209 -11.299 1.00 93.94 127 LEU A C 1
ATOM 1019 O O . LEU A 1 127 ? 7.821 -6.797 -10.213 1.00 93.94 127 LEU A O 1
ATOM 1023 N N . LYS A 1 128 ? 8.199 -6.757 -12.432 1.00 91.62 128 LYS A N 1
ATOM 1024 C CA . LYS A 1 128 ? 8.858 -8.074 -12.476 1.00 91.62 128 LYS A CA 1
ATOM 1025 C C . LYS A 1 128 ? 10.141 -8.072 -11.647 1.00 91.62 128 LYS A C 1
ATOM 1027 O O . LYS A 1 128 ? 10.345 -8.967 -10.832 1.00 91.62 128 LYS A O 1
ATOM 1032 N N . GLU A 1 129 ? 10.935 -7.017 -11.787 1.00 92.12 129 GLU A N 1
ATOM 1033 C CA . GLU A 1 129 ? 12.189 -6.827 -11.064 1.00 92.12 129 GLU A CA 1
ATOM 1034 C C . GLU A 1 129 ? 12.142 -5.572 -10.180 1.00 92.12 129 GLU A C 1
ATOM 1036 O O . GLU A 1 129 ? 11.439 -4.609 -10.497 1.00 92.12 129 GLU A O 1
ATOM 1041 N N . PRO A 1 130 ? 12.856 -5.567 -9.041 1.00 93.25 130 PRO A N 1
ATOM 1042 C CA . PRO A 1 130 ? 12.959 -4.389 -8.190 1.00 93.25 130 PRO A CA 1
ATOM 1043 C C . PRO A 1 130 ? 13.711 -3.252 -8.888 1.00 93.25 130 PRO A C 1
ATOM 1045 O O . PRO A 1 130 ? 14.813 -3.439 -9.400 1.00 93.25 130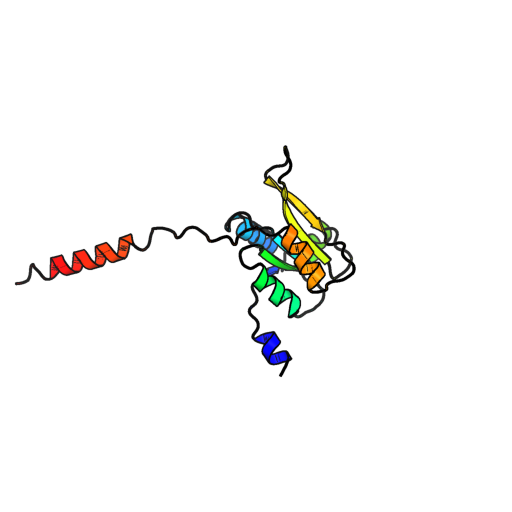 PRO A O 1
ATOM 1048 N N . TYR A 1 131 ? 13.157 -2.043 -8.826 1.00 92.31 131 TYR A N 1
ATOM 1049 C CA . TYR A 1 131 ? 13.806 -0.846 -9.343 1.00 92.31 131 TYR A CA 1
ATOM 1050 C C . TYR A 1 131 ? 14.900 -0.340 -8.396 1.00 92.31 131 TYR A C 1
ATOM 1052 O O . TYR A 1 131 ? 14.679 -0.117 -7.197 1.00 92.31 131 TYR A O 1
ATOM 1060 N N . PHE A 1 132 ? 16.077 -0.073 -8.955 1.00 90.06 132 PHE A N 1
ATOM 1061 C CA . PHE A 1 132 ? 17.151 0.643 -8.280 1.00 90.06 132 PHE A CA 1
ATOM 1062 C C . PHE A 1 132 ? 17.470 1.896 -9.091 1.00 90.06 132 PHE A C 1
ATOM 1064 O O . PHE A 1 132 ? 17.799 1.774 -10.271 1.00 90.06 132 PHE A O 1
ATOM 1071 N N . PRO A 1 133 ? 17.398 3.097 -8.491 1.00 82.94 133 PRO A N 1
ATOM 1072 C CA . PRO A 1 133 ? 17.791 4.297 -9.204 1.00 82.94 133 PRO A CA 1
ATOM 1073 C C . PRO A 1 133 ? 19.266 4.176 -9.615 1.00 82.94 133 PRO A C 1
ATOM 1075 O O . PRO A 1 133 ? 20.077 3.682 -8.820 1.00 82.94 133 PRO A O 1
ATOM 1078 N N . PRO A 1 134 ? 19.635 4.626 -10.826 1.00 79.31 134 PRO A N 1
ATOM 1079 C CA . PRO A 1 134 ? 21.025 4.615 -11.252 1.00 79.31 134 PRO A CA 1
ATOM 1080 C C . PRO A 1 134 ? 21.863 5.424 -10.255 1.00 79.31 134 PRO A C 1
ATOM 1082 O O . PRO A 1 134 ? 21.490 6.539 -9.877 1.00 79.31 134 PRO A O 1
ATOM 1085 N N . LYS A 1 135 ? 22.992 4.860 -9.800 1.00 76.19 135 LYS A N 1
ATOM 1086 C CA . LYS A 1 135 ? 23.942 5.582 -8.942 1.00 76.19 135 LYS A CA 1
ATOM 1087 C C . LYS A 1 135 ? 24.357 6.861 -9.674 1.00 76.19 135 LYS A C 1
ATOM 1089 O O . LYS A 1 135 ? 24.920 6.794 -10.766 1.00 76.19 135 LYS A O 1
ATOM 1094 N N . LYS A 1 136 ? 24.070 8.032 -9.096 1.00 63.53 136 LYS A N 1
ATOM 1095 C CA . LYS A 1 136 ? 24.588 9.303 -9.617 1.00 63.53 136 LY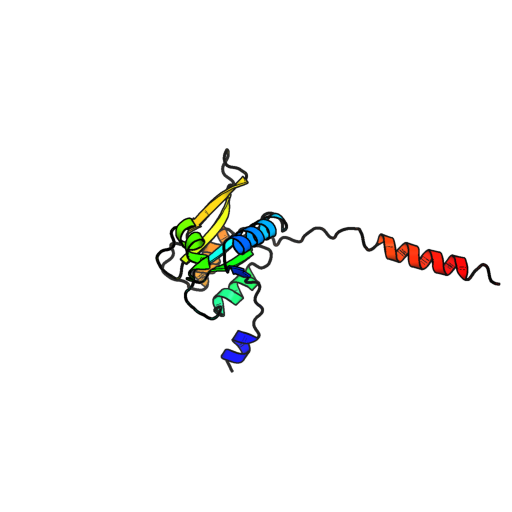S A CA 1
ATOM 1096 C C . LYS A 1 136 ? 26.117 9.237 -9.561 1.00 63.53 136 LYS A C 1
ATOM 1098 O O . LYS A 1 136 ? 26.678 9.159 -8.477 1.00 63.53 136 LYS A O 1
ATOM 1103 N N . LYS A 1 137 ? 26.778 9.299 -10.718 1.00 51.25 137 LYS A N 1
ATOM 1104 C CA . LYS A 1 137 ? 28.244 9.276 -10.910 1.00 51.25 137 LYS A CA 1
ATOM 1105 C C . LYS A 1 137 ? 29.012 10.474 -10.302 1.00 51.25 137 LYS A C 1
ATOM 1107 O O . LYS A 1 137 ? 30.146 10.723 -10.685 1.00 51.25 137 LYS A O 1
ATOM 1112 N N . ASN A 1 138 ? 28.426 11.232 -9.374 1.00 51.41 138 ASN A N 1
ATOM 1113 C CA . ASN A 1 138 ? 28.954 12.536 -8.948 1.00 51.41 138 ASN A CA 1
ATOM 1114 C C . ASN A 1 138 ? 29.721 12.543 -7.615 1.00 51.41 138 ASN A C 1
ATOM 1116 O O . ASN A 1 138 ? 30.034 13.627 -7.128 1.00 51.41 138 ASN A O 1
ATOM 1120 N N . GLU A 1 139 ? 30.059 11.388 -7.039 1.00 52.16 139 GLU A N 1
ATOM 1121 C CA . GLU A 1 139 ? 30.855 11.341 -5.797 1.00 52.16 139 GLU A CA 1
ATOM 1122 C C . GLU A 1 139 ? 32.241 10.696 -5.968 1.00 52.16 139 GLU A C 1
ATOM 1124 O O . GLU A 1 139 ? 33.162 11.089 -5.264 1.00 52.16 139 GLU A O 1
ATOM 1129 N N . GLU A 1 140 ? 32.465 9.848 -6.978 1.00 46.06 140 GLU A N 1
ATOM 1130 C CA . GLU A 1 140 ? 33.799 9.261 -7.227 1.00 46.06 140 GLU A CA 1
ATOM 1131 C C . GLU A 1 140 ? 34.800 10.268 -7.835 1.00 46.06 140 GLU A C 1
ATOM 1133 O O . GLU A 1 140 ? 35.999 10.162 -7.606 1.00 46.06 140 GLU A O 1
ATOM 1138 N N . ALA A 1 141 ? 34.334 11.320 -8.520 1.00 46.44 141 ALA A N 1
ATOM 1139 C CA . ALA A 1 141 ? 35.222 12.342 -9.092 1.00 46.44 141 ALA A CA 1
ATOM 1140 C C . ALA A 1 141 ? 35.773 13.355 -8.062 1.00 46.44 141 ALA A C 1
ATOM 1142 O O . ALA A 1 141 ? 36.674 14.124 -8.393 1.00 46.44 141 ALA A O 1
ATOM 1143 N N . LYS A 1 142 ? 35.239 13.389 -6.829 1.00 47.25 142 LYS A N 1
ATOM 1144 C CA . LYS A 1 142 ? 35.716 14.307 -5.775 1.00 47.25 142 LYS A CA 1
ATOM 1145 C C . LYS A 1 142 ? 36.768 13.694 -4.849 1.00 47.25 142 LYS A C 1
ATOM 1147 O O . LYS A 1 142 ? 37.572 14.455 -4.315 1.00 47.25 142 LYS A O 1
ATOM 1152 N N . ASP A 1 143 ? 36.808 12.370 -4.703 1.00 46.91 143 ASP A N 1
ATOM 1153 C CA . ASP A 1 143 ? 37.835 11.710 -3.884 1.00 46.91 143 ASP A CA 1
ATOM 1154 C C . ASP A 1 143 ? 39.181 11.587 -4.620 1.00 46.91 143 ASP A C 1
ATOM 1156 O O . ASP A 1 143 ? 40.229 11.809 -4.014 1.00 46.91 143 ASP A O 1
ATOM 1160 N N . GLU A 1 144 ? 39.189 11.380 -5.943 1.00 49.34 144 GLU A N 1
ATOM 1161 C CA . GLU A 1 144 ? 40.450 11.292 -6.704 1.00 49.34 144 GLU A CA 1
ATOM 1162 C C . GLU A 1 144 ? 41.194 12.640 -6.817 1.00 49.34 144 GLU A C 1
ATOM 1164 O O . GLU A 1 144 ? 42.426 12.672 -6.860 1.00 49.34 144 GLU A O 1
ATOM 1169 N N . GLN A 1 145 ? 40.481 13.775 -6.811 1.00 49.62 145 GLN A N 1
ATOM 1170 C CA . GLN A 1 145 ? 41.105 15.108 -6.843 1.00 49.62 145 GLN A CA 1
ATOM 1171 C C . GLN A 1 145 ? 41.655 15.542 -5.475 1.00 49.62 145 GLN A C 1
ATOM 1173 O O . GLN A 1 145 ? 42.700 16.193 -5.417 1.00 49.62 145 GLN A O 1
ATOM 1178 N N . ALA A 1 146 ? 41.030 15.123 -4.369 1.00 50.50 146 ALA A N 1
ATOM 1179 C CA . ALA A 1 146 ? 41.524 15.416 -3.022 1.00 50.50 146 ALA A CA 1
ATOM 1180 C C . ALA A 1 146 ? 42.810 14.638 -2.672 1.00 50.50 146 ALA A C 1
ATOM 1182 O O . ALA A 1 146 ? 43.637 15.126 -1.893 1.00 50.50 146 ALA A O 1
ATOM 1183 N N . GLU A 1 147 ? 43.011 13.454 -3.261 1.00 52.78 147 GLU A N 1
ATOM 1184 C CA . GLU A 1 147 ? 44.218 12.644 -3.051 1.00 52.78 147 GLU A CA 1
ATOM 1185 C C . GLU A 1 147 ? 45.405 13.104 -3.926 1.00 52.78 147 GLU A C 1
ATOM 1187 O O . GLU A 1 147 ? 46.561 13.057 -3.490 1.00 52.78 147 GLU A O 1
ATOM 1192 N N . GLN A 1 148 ? 45.143 13.641 -5.125 1.00 53.47 148 GLN A N 1
ATOM 1193 C CA . GLN A 1 148 ? 46.187 14.192 -6.002 1.00 53.47 148 GLN A CA 1
ATOM 1194 C C . GLN A 1 148 ? 46.713 15.561 -5.532 1.00 53.47 148 GLN A C 1
ATOM 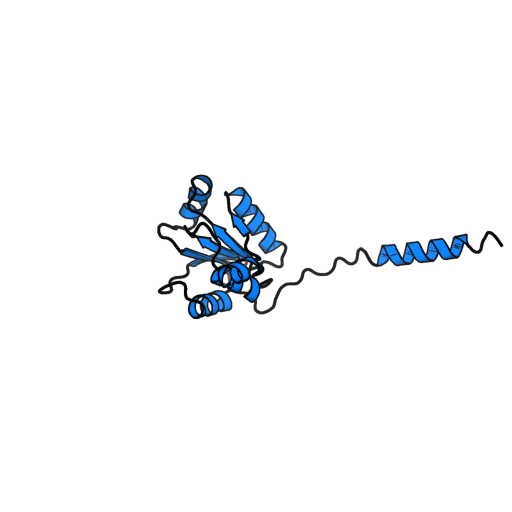1196 O O . GLN A 1 148 ? 47.919 15.810 -5.630 1.00 53.47 148 GLN A O 1
ATOM 1201 N N . ASP A 1 149 ? 45.868 16.414 -4.942 1.00 54.22 149 ASP A N 1
ATOM 1202 C CA . ASP A 1 149 ? 46.294 17.721 -4.413 1.00 54.22 149 ASP A CA 1
ATOM 1203 C C . ASP A 1 149 ? 47.116 17.625 -3.113 1.00 54.22 149 ASP A C 1
ATOM 1205 O O . ASP A 1 149 ? 47.938 18.504 -2.835 1.00 54.22 149 ASP A O 1
ATOM 1209 N N . LYS A 1 150 ? 46.981 16.537 -2.339 1.00 56.25 150 LYS A N 1
ATOM 1210 C CA . LYS A 1 150 ? 47.845 16.278 -1.171 1.00 56.25 150 LYS A CA 1
ATOM 1211 C C . LYS A 1 150 ? 49.252 15.828 -1.577 1.00 56.25 150 LYS A C 1
ATOM 1213 O O . LYS A 1 150 ? 50.226 16.372 -1.063 1.00 56.25 150 LYS A O 1
ATOM 1218 N N . LYS A 1 151 ? 49.380 14.936 -2.570 1.00 54.25 151 LYS A N 1
ATOM 1219 C CA . LYS A 1 151 ? 50.694 14.478 -3.075 1.00 54.25 151 LYS A CA 1
ATOM 1220 C C . LYS A 1 151 ? 51.510 15.575 -3.767 1.00 54.25 151 LYS A C 1
ATOM 1222 O O . LYS A 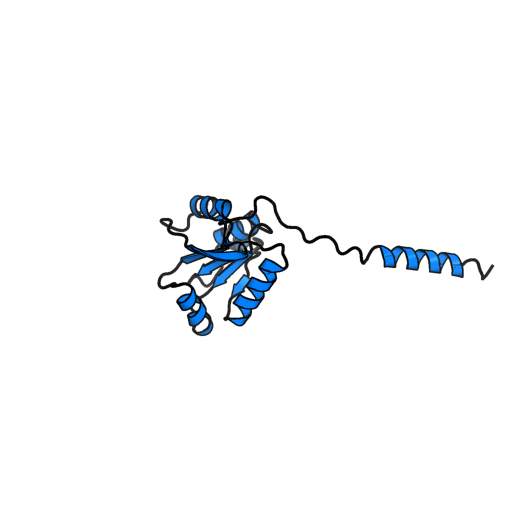1 151 ? 52.734 15.477 -3.818 1.00 54.25 151 LYS A O 1
ATOM 1227 N N . LYS A 1 152 ? 50.865 16.616 -4.306 1.00 51.38 152 LYS A N 1
ATOM 1228 C CA . LYS A 1 152 ? 51.561 17.740 -4.956 1.00 51.38 152 LYS A CA 1
ATOM 1229 C C . LYS A 1 152 ? 52.096 18.781 -3.968 1.00 51.38 152 LYS A C 1
ATOM 1231 O O . LYS A 1 152 ? 53.103 19.407 -4.274 1.00 51.38 152 LYS A O 1
ATOM 1236 N N . LYS A 1 153 ? 51.469 18.948 -2.797 1.00 52.94 153 LYS A N 1
ATOM 1237 C CA . LYS A 1 153 ? 51.935 19.887 -1.759 1.00 52.94 153 LYS A CA 1
ATOM 1238 C C . LYS A 1 153 ? 53.100 19.338 -0.931 1.00 52.94 153 LYS A C 1
ATOM 1240 O O . LYS A 1 153 ? 53.996 20.095 -0.595 1.00 52.94 153 LYS A O 1
ATOM 1245 N N . GLU A 1 154 ? 53.150 18.029 -0.699 1.00 53.16 154 GLU A N 1
ATOM 1246 C CA . GLU A 1 154 ? 54.220 17.390 0.088 1.00 53.16 154 GLU A CA 1
ATOM 1247 C C . GLU A 1 154 ? 55.573 17.314 -0.656 1.00 53.16 154 GLU A C 1
ATOM 1249 O O . GLU A 1 154 ? 56.619 17.135 -0.045 1.00 53.16 154 GLU A O 1
ATOM 1254 N N . LYS A 1 155 ? 55.575 17.491 -1.986 1.00 53.72 155 LYS A N 1
ATOM 1255 C CA . LYS A 1 155 ? 56.781 17.428 -2.834 1.00 53.72 155 LYS A CA 1
ATOM 1256 C C . LYS A 1 155 ? 57.460 18.780 -3.095 1.00 53.72 155 LYS A C 1
ATOM 1258 O O . LYS A 1 155 ? 58.444 18.809 -3.825 1.00 53.72 155 LYS A O 1
ATOM 1263 N N . VAL A 1 156 ? 56.910 19.881 -2.576 1.00 54.25 156 VAL A N 1
ATOM 1264 C CA . VAL A 1 156 ? 57.414 21.254 -2.805 1.00 54.25 156 VAL A CA 1
ATOM 1265 C C . VAL A 1 156 ? 58.113 21.831 -1.560 1.00 54.25 156 VAL A C 1
ATOM 1267 O O . VAL A 1 156 ? 58.806 22.834 -1.674 1.00 54.25 156 VAL A O 1
ATOM 1270 N N . GLU A 1 157 ? 58.003 21.184 -0.394 1.00 49.16 157 GLU A N 1
ATOM 1271 C CA . GLU A 1 157 ? 58.647 21.608 0.867 1.00 49.16 157 GLU A CA 1
ATOM 1272 C C . GLU A 1 157 ? 59.877 20.760 1.278 1.00 49.16 157 GLU A C 1
ATOM 1274 O O . GLU A 1 157 ? 60.293 20.808 2.435 1.00 49.16 157 GLU A O 1
ATOM 1279 N N . LEU A 1 158 ? 60.489 20.015 0.346 1.00 42.66 158 LEU A N 1
ATOM 1280 C CA . LEU A 1 158 ? 61.751 19.279 0.547 1.00 42.66 158 LEU A CA 1
ATOM 1281 C C . LEU A 1 158 ? 62.825 19.718 -0.451 1.00 42.66 158 LEU A C 1
ATOM 1283 O O . LEU A 1 158 ? 62.525 19.709 -1.667 1.00 42.66 158 LEU A O 1
#

InterPro domains:
  IPR052842 Endoplasmic Reticulum Co-molecular Chaperone [PTHR45184] (2-148)

Sequence (158 aa):
MKRFLDEQMPSFIETIRGTKDLTTFTEKAERNGALPRVLLFTSKAKTSSLTKFISTEFRRRILLAEVYPTKTNKEIMDKFGITDLPAMVVIRKSEQEGEEGMDEVIRYEGDGYTKNKLLTFLSAHALKEPYFPPKKKNEEAKDEQAEQDKKKKEKVEL

Radius of gyration: 21.85 Å; chains: 1; bounding box: 79×37×50 Å

pLDDT: mean 86.79, std 15.91, range [42.66, 98.25]